Protein AF-A0A166IGZ7-F1 (afdb_monomer_lite)

Secondary structure (DSSP, 8-state):
--GGGTS---SEE--TT--S-EE---SSPPEEEEE-------TTT--PPPPPPEEEE----EE--GGG--HHHHHHHHHHHHHHHHTTEE-S---GGGEEEEES-TTS-GGGTTGGG-EEEEE--GGG-EE--STHHHHHHHHHHTT-

Structure (mmCIF, N/CA/C/O backbone):
data_AF-A0A166IGZ7-F1
#
_entry.id   AF-A0A166IGZ7-F1
#
loop_
_atom_site.group_PDB
_atom_site.id
_atom_site.type_symbol
_atom_site.label_atom_id
_atom_site.label_alt_id
_atom_site.label_comp_id
_atom_site.label_asym_id
_atom_site.label_entity_id
_atom_site.label_seq_id
_atom_site.pdbx_PDB_ins_code
_atom_site.Cartn_x
_atom_site.Cartn_y
_atom_site.Cartn_z
_atom_site.occupancy
_atom_site.B_iso_or_equiv
_atom_site.auth_seq_id
_atom_site.auth_comp_id
_atom_site.auth_asym_id
_atom_site.auth_atom_id
_atom_site.pdbx_PDB_model_num
ATOM 1 N N . PHE A 1 1 ? 0.455 -11.106 -6.948 1.00 89.31 1 PHE A N 1
ATOM 2 C CA . PHE A 1 1 ? -0.581 -11.165 -5.900 1.00 89.31 1 PHE A CA 1
ATOM 3 C C . PHE A 1 1 ? -1.850 -11.801 -6.454 1.00 89.31 1 PHE A C 1
ATOM 5 O O . PHE A 1 1 ? -2.013 -11.771 -7.673 1.00 89.31 1 PHE A O 1
ATOM 12 N N . PRO A 1 2 ? -2.718 -12.396 -5.616 1.00 92.94 2 PRO A N 1
ATOM 13 C CA . PRO A 1 2 ? -4.078 -12.759 -6.004 1.00 92.94 2 PRO A CA 1
ATOM 14 C C . PRO A 1 2 ? -4.820 -11.560 -6.601 1.00 92.94 2 PRO A C 1
ATOM 16 O O . PRO A 1 2 ? -4.677 -10.444 -6.107 1.00 92.94 2 PRO A O 1
ATOM 19 N N . GLN A 1 3 ? -5.615 -11.797 -7.645 1.00 91.44 3 GLN A N 1
ATOM 20 C CA . GLN A 1 3 ? -6.276 -10.732 -8.409 1.00 91.44 3 GLN A CA 1
ATOM 21 C C . GLN A 1 3 ? -7.178 -9.842 -7.537 1.00 91.44 3 GLN A C 1
ATOM 23 O O . GLN A 1 3 ? -7.175 -8.623 -7.693 1.00 91.44 3 GLN A O 1
ATOM 28 N N . HIS A 1 4 ? -7.858 -10.435 -6.551 1.00 92.06 4 HIS A N 1
ATOM 29 C CA . HIS A 1 4 ? -8.772 -9.717 -5.660 1.00 92.06 4 HIS A CA 1
ATOM 30 C C . HIS A 1 4 ? -8.096 -8.614 -4.832 1.00 92.06 4 HIS A C 1
ATOM 32 O O . HIS A 1 4 ? -8.779 -7.692 -4.396 1.00 92.06 4 HIS A O 1
ATOM 38 N N . LEU A 1 5 ? -6.771 -8.669 -4.625 1.00 95.00 5 LEU A N 1
ATOM 39 C CA . LEU A 1 5 ? -6.046 -7.617 -3.908 1.00 95.00 5 LEU A CA 1
ATOM 40 C C . LEU A 1 5 ? -5.919 -6.325 -4.725 1.00 95.00 5 LEU A C 1
ATOM 42 O O . LEU A 1 5 ? -5.702 -5.274 -4.133 1.00 95.00 5 LEU A O 1
ATOM 46 N N . SER A 1 6 ? -6.044 -6.382 -6.052 1.00 94.75 6 SER A N 1
ATOM 47 C CA . SER A 1 6 ? -5.989 -5.210 -6.945 1.00 94.75 6 SER A CA 1
ATOM 48 C C . SER A 1 6 ? -7.359 -4.778 -7.481 1.00 94.7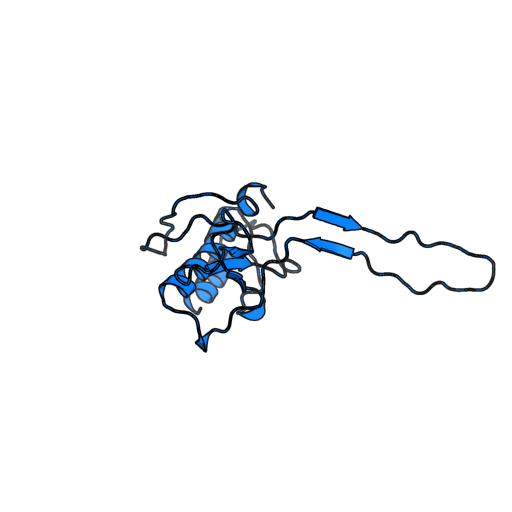5 6 SER A C 1
ATOM 50 O O . SER A 1 6 ? -7.463 -3.789 -8.203 1.00 94.75 6 SER A O 1
ATOM 52 N N . GLU A 1 7 ? -8.418 -5.518 -7.155 1.00 90.75 7 GLU A N 1
ATOM 53 C CA . GLU A 1 7 ? -9.777 -5.237 -7.619 1.00 90.75 7 GLU A CA 1
ATOM 54 C C . GLU A 1 7 ? -10.497 -4.226 -6.719 1.00 90.75 7 GLU A C 1
ATOM 56 O O . GLU A 1 7 ? -10.325 -4.202 -5.499 1.00 90.75 7 GLU A O 1
ATOM 61 N N . HIS A 1 8 ? -11.330 -3.383 -7.331 1.00 84.44 8 HIS A N 1
ATOM 62 C CA . HIS A 1 8 ? -12.183 -2.448 -6.606 1.00 84.44 8 HIS A CA 1
ATOM 63 C C . HIS A 1 8 ? -13.495 -3.134 -6.248 1.00 84.44 8 HIS A C 1
ATOM 65 O O . HIS A 1 8 ? -14.303 -3.442 -7.124 1.00 84.44 8 HIS A O 1
ATOM 71 N N . TRP A 1 9 ? -13.717 -3.325 -4.958 1.00 84.00 9 TRP A N 1
ATOM 72 C CA . TRP A 1 9 ? -14.961 -3.859 -4.435 1.00 84.00 9 TRP A CA 1
ATOM 73 C C . TRP A 1 9 ? -15.725 -2.760 -3.698 1.00 84.00 9 TRP A C 1
ATOM 75 O O . TRP A 1 9 ? -15.153 -1.787 -3.208 1.00 84.00 9 TRP A O 1
ATOM 85 N N . SER A 1 10 ? -17.041 -2.918 -3.629 1.00 82.94 10 SER A N 1
ATOM 86 C CA . SER A 1 10 ? -17.920 -2.080 -2.816 1.00 82.94 10 SER A CA 1
ATOM 87 C C . SER A 1 10 ? -18.313 -2.824 -1.545 1.00 82.94 10 SER A C 1
ATOM 89 O O . SER A 1 10 ? -18.612 -4.016 -1.606 1.00 82.94 10 SER A O 1
ATOM 91 N N . GLY A 1 11 ? -18.392 -2.117 -0.421 1.00 89.06 11 GLY A N 1
ATOM 92 C CA . GLY A 1 11 ? -18.784 -2.683 0.869 1.00 89.06 11 GLY A CA 1
ATOM 93 C C . GLY A 1 11 ? -17.727 -2.435 1.937 1.00 89.06 11 GLY A C 1
ATOM 94 O O . GLY A 1 11 ? -16.861 -1.575 1.776 1.00 89.06 11 GLY A O 1
ATOM 95 N N . TYR A 1 12 ? -17.807 -3.197 3.022 1.00 91.81 12 TYR A N 1
ATOM 96 C CA . TYR A 1 12 ? -16.894 -3.109 4.156 1.00 91.81 12 TYR A CA 1
ATOM 97 C C . TYR A 1 12 ? -16.463 -4.504 4.613 1.00 91.81 12 TYR A C 1
ATOM 99 O O . TYR A 1 12 ? -17.155 -5.489 4.349 1.00 91.81 12 TYR A O 1
ATOM 107 N N . ASN A 1 13 ? -15.341 -4.576 5.324 1.00 90.56 13 ASN A N 1
ATOM 108 C CA . ASN A 1 13 ? -14.917 -5.762 6.060 1.00 90.56 13 ASN A CA 1
ATOM 109 C C . ASN A 1 13 ? -14.867 -5.462 7.547 1.00 90.56 13 ASN A C 1
ATOM 111 O O . ASN A 1 13 ? -14.583 -4.339 7.947 1.00 90.56 13 ASN A O 1
ATOM 115 N N . ILE A 1 14 ? -15.067 -6.504 8.344 1.00 91.25 14 ILE A N 1
ATOM 116 C CA . ILE A 1 14 ? -14.734 -6.521 9.764 1.00 91.25 14 ILE A CA 1
ATOM 117 C C . ILE A 1 14 ? -13.670 -7.601 9.900 1.00 91.25 14 ILE A C 1
ATOM 119 O O . ILE A 1 14 ? -13.945 -8.771 9.626 1.00 91.25 14 ILE A O 1
ATOM 123 N N . LEU A 1 15 ? -12.447 -7.199 10.226 1.00 87.00 15 LEU A N 1
ATOM 124 C CA . LEU A 1 15 ? -11.289 -8.079 10.204 1.00 87.00 15 LEU A CA 1
ATOM 125 C C . LEU A 1 15 ? -10.542 -7.980 11.538 1.00 87.00 15 LEU A C 1
ATOM 127 O O . LEU A 1 15 ? -10.011 -6.915 11.832 1.00 87.00 15 LEU A O 1
ATOM 131 N N . PRO A 1 16 ? -10.464 -9.062 12.333 1.00 84.62 16 PRO A N 1
ATOM 132 C CA . PRO A 1 16 ? -9.681 -9.061 13.563 1.00 84.62 16 PRO A CA 1
ATOM 133 C C . PRO A 1 16 ? -8.204 -8.721 13.288 1.00 84.62 16 PRO A C 1
ATOM 135 O O . PRO A 1 16 ? -7.670 -9.187 12.284 1.00 84.62 16 PRO A O 1
ATOM 138 N N . PRO A 1 17 ? -7.528 -7.953 14.160 1.00 86.25 17 PRO A N 1
ATOM 139 C CA . PRO A 1 17 ? -7.999 -7.437 15.448 1.00 86.25 17 PRO A CA 1
ATOM 140 C C . PRO A 1 17 ? -8.852 -6.156 15.356 1.00 86.25 17 PRO A C 1
ATOM 142 O O . PRO A 1 17 ? -9.371 -5.712 16.381 1.00 86.25 17 PRO A O 1
ATOM 145 N N . LEU A 1 18 ? -9.030 -5.578 14.163 1.00 87.69 18 LEU A N 1
ATOM 146 C CA . LEU A 1 18 ? -9.879 -4.403 13.956 1.00 87.69 18 LEU A CA 1
ATOM 147 C C . LEU A 1 18 ? -11.354 -4.763 14.205 1.00 87.69 18 LEU A C 1
ATOM 149 O O . LEU A 1 18 ? -11.873 -5.768 13.714 1.00 87.69 18 LEU A O 1
ATOM 153 N N . GLN A 1 19 ? -12.037 -3.941 14.999 1.00 88.81 19 GLN A N 1
ATOM 154 C CA . GLN A 1 19 ? -13.439 -4.175 15.378 1.00 88.81 19 GLN A CA 1
ATOM 155 C C . GLN A 1 19 ? -14.413 -3.356 14.531 1.00 88.81 19 GLN A C 1
ATOM 157 O O . GLN A 1 19 ? -15.562 -3.760 14.343 1.00 88.81 19 GLN A O 1
ATOM 162 N N . ASN A 1 20 ? -13.950 -2.222 14.013 1.00 91.88 20 ASN A N 1
ATOM 163 C CA . ASN A 1 20 ? -14.749 -1.312 13.214 1.00 91.88 20 ASN A CA 1
ATOM 164 C C . ASN A 1 20 ? -14.777 -1.745 11.737 1.00 91.88 20 ASN A C 1
ATOM 166 O O . ASN A 1 20 ? -13.813 -2.331 11.232 1.00 91.88 20 ASN A O 1
ATOM 170 N N . PRO A 1 21 ? -15.891 -1.493 11.028 1.00 93.69 21 PRO A N 1
ATOM 171 C CA . PRO A 1 21 ? -15.999 -1.799 9.612 1.00 93.69 21 PRO A CA 1
ATOM 172 C C . PRO A 1 21 ? -15.139 -0.844 8.775 1.00 93.69 21 PRO A C 1
ATOM 174 O O . PRO A 1 21 ? -15.344 0.364 8.800 1.00 93.69 21 PRO A O 1
ATOM 177 N N . VAL A 1 22 ? -14.245 -1.400 7.959 1.00 92.75 22 VAL A N 1
ATOM 178 C CA . VAL A 1 22 ? -13.370 -0.644 7.044 1.00 92.75 22 VAL A CA 1
ATOM 179 C C . VAL A 1 22 ? -13.761 -0.887 5.584 1.00 92.75 22 VAL A C 1
ATOM 181 O O . VAL A 1 22 ? -14.173 -2.006 5.252 1.00 92.75 22 VAL A O 1
ATOM 184 N N . PRO A 1 23 ? -13.635 0.100 4.677 1.00 91.06 23 PRO A N 1
ATOM 185 C CA . PRO A 1 23 ? -13.966 -0.086 3.267 1.00 91.06 23 PRO A CA 1
ATOM 186 C C . PRO A 1 23 ? -13.234 -1.276 2.625 1.00 91.06 23 PRO A C 1
ATOM 188 O O . PRO A 1 23 ? -12.028 -1.467 2.788 1.00 91.06 23 PRO A O 1
ATOM 191 N N . LEU A 1 24 ? -13.947 -2.074 1.823 1.00 89.19 24 LEU A N 1
ATOM 192 C CA . LEU A 1 24 ? -13.374 -3.182 1.040 1.00 89.19 24 LEU A CA 1
ATOM 193 C C . LEU A 1 24 ? -12.680 -2.642 -0.236 1.00 89.19 24 LEU A C 1
ATOM 195 O O . LEU A 1 24 ? -12.923 -3.092 -1.347 1.00 89.19 24 LEU A O 1
ATOM 199 N N . GLY A 1 25 ? -11.810 -1.640 -0.097 1.00 89.69 25 GLY A N 1
ATOM 200 C CA . GLY A 1 25 ? -11.018 -1.098 -1.208 1.00 89.69 25 GLY A CA 1
ATOM 201 C C . GLY A 1 25 ? -9.886 -2.040 -1.631 1.00 89.69 25 GLY A C 1
ATOM 202 O O . GLY A 1 25 ? -9.485 -2.906 -0.855 1.00 89.69 25 GLY A O 1
ATOM 203 N N . ALA A 1 26 ? -9.327 -1.881 -2.834 1.00 94.44 26 ALA A N 1
ATOM 204 C CA . ALA A 1 26 ? -8.159 -2.675 -3.232 1.00 94.44 26 ALA A CA 1
ATOM 205 C C . ALA A 1 26 ? -6.960 -2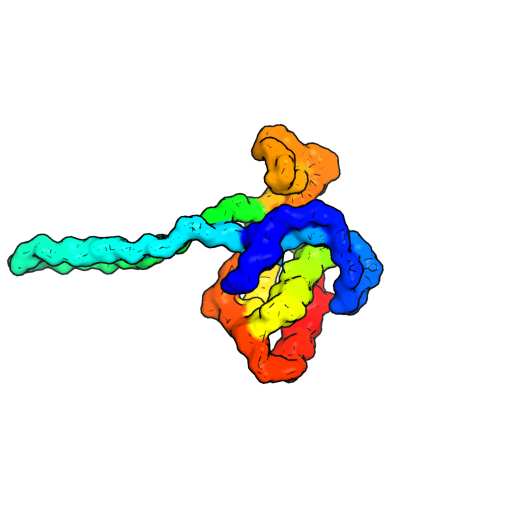.443 -2.288 1.00 94.44 26 ALA A C 1
ATOM 207 O O . ALA A 1 26 ? -6.785 -1.364 -1.727 1.00 94.44 26 ALA A O 1
ATOM 208 N N . VAL A 1 27 ? -6.137 -3.469 -2.103 1.00 95.88 27 VAL A N 1
ATOM 209 C CA . VAL A 1 27 ? -4.966 -3.451 -1.216 1.00 95.88 27 VAL A CA 1
ATOM 210 C C . VAL A 1 27 ? -3.720 -2.993 -1.967 1.00 95.88 27 VAL A C 1
ATOM 212 O O . VAL A 1 27 ? -2.967 -2.154 -1.475 1.00 95.88 27 VAL A O 1
ATOM 215 N N . VAL A 1 28 ? -3.518 -3.523 -3.174 1.00 96.62 28 VAL A N 1
ATOM 216 C CA . VAL A 1 28 ? -2.340 -3.263 -4.010 1.00 96.62 28 VAL A CA 1
ATOM 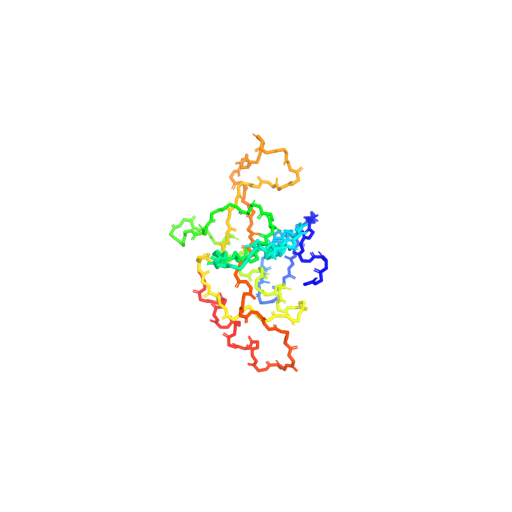217 C C . VAL A 1 28 ? -2.741 -2.526 -5.298 1.00 96.62 28 VAL A C 1
ATOM 219 O O . VAL A 1 28 ? -3.902 -2.612 -5.706 1.00 96.62 28 VAL A O 1
ATOM 222 N N . PRO A 1 29 ? -1.818 -1.806 -5.960 1.00 96.75 29 PRO A N 1
ATOM 223 C CA . PRO A 1 29 ? -2.084 -1.134 -7.225 1.00 96.75 29 PRO A CA 1
ATOM 224 C C . PRO A 1 29 ? -2.428 -2.141 -8.320 1.00 96.75 29 PRO A C 1
ATOM 226 O O . PRO A 1 29 ? -1.921 -3.269 -8.328 1.00 96.75 29 PRO A O 1
ATOM 229 N N . GLN A 1 30 ? -3.212 -1.715 -9.308 1.00 95.12 30 GLN A N 1
ATOM 230 C CA . GLN A 1 30 ? -3.320 -2.487 -10.545 1.00 95.12 30 GLN A CA 1
ATOM 231 C C . GLN A 1 30 ? -1.974 -2.536 -11.281 1.00 95.12 30 GLN A C 1
ATOM 233 O O . GLN A 1 30 ? -1.250 -1.541 -11.356 1.00 95.12 30 GLN A O 1
ATOM 238 N N . PHE A 1 31 ? -1.653 -3.699 -11.849 1.00 94.81 31 PHE A N 1
ATOM 239 C CA . PHE A 1 31 ? -0.464 -3.915 -12.670 1.00 94.81 31 PHE A CA 1
ATOM 240 C C . PHE A 1 31 ? -0.841 -3.924 -14.151 1.00 94.81 31 PHE A C 1
ATOM 242 O O . PHE A 1 31 ? -1.654 -4.742 -14.579 1.00 94.81 31 PHE A O 1
ATOM 249 N N . TYR A 1 32 ? -0.228 -3.036 -14.933 1.00 95.06 32 TYR A N 1
ATOM 250 C CA . TYR A 1 32 ? -0.522 -2.883 -16.360 1.00 95.06 32 TYR A CA 1
ATOM 251 C C . TYR A 1 32 ? 0.533 -3.516 -17.267 1.00 95.06 32 TYR A C 1
ATOM 253 O O . TYR A 1 32 ? 0.234 -3.855 -18.410 1.00 95.06 32 TYR A O 1
ATOM 261 N N . GLY A 1 33 ? 1.761 -3.703 -16.781 1.00 95.31 33 GLY A N 1
ATOM 262 C CA . GLY A 1 33 ? 2.799 -4.363 -17.563 1.00 95.31 33 GLY A CA 1
ATOM 263 C C . GLY A 1 33 ? 4.207 -4.172 -17.020 1.00 95.31 33 GLY A C 1
ATOM 264 O O . GLY A 1 33 ? 4.476 -3.311 -16.181 1.00 95.31 33 GLY A O 1
ATOM 265 N N . TYR A 1 34 ? 5.116 -4.991 -17.542 1.00 95.12 34 TYR A N 1
ATOM 266 C CA . TYR A 1 34 ? 6.546 -4.924 -17.275 1.00 95.12 34 TYR A CA 1
ATOM 267 C C . TYR A 1 34 ? 7.291 -4.919 -18.607 1.00 95.12 34 TYR A C 1
ATOM 269 O O . TYR A 1 34 ? 7.167 -5.851 -19.402 1.00 95.12 34 TYR A O 1
ATOM 277 N N . TYR A 1 35 ? 8.039 -3.851 -18.852 1.00 93.12 35 TYR A N 1
ATOM 278 C CA . TYR A 1 35 ? 8.710 -3.580 -20.113 1.00 93.12 35 TYR A CA 1
ATOM 279 C C . TYR A 1 35 ? 10.214 -3.694 -19.912 1.00 93.12 35 TYR A C 1
ATOM 281 O O . TYR A 1 35 ? 10.797 -2.979 -19.098 1.00 93.12 35 TYR A O 1
ATOM 289 N N . VAL A 1 36 ?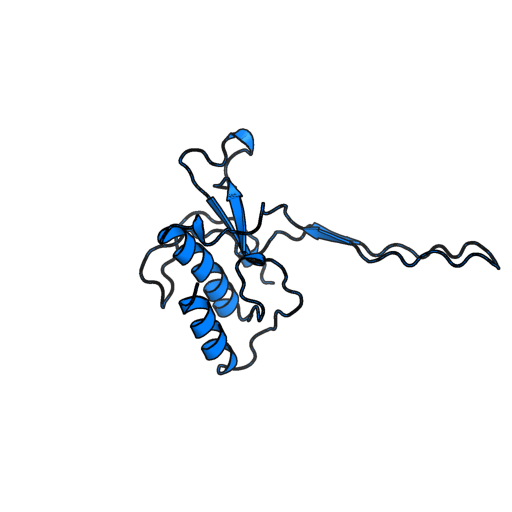 10.846 -4.582 -20.673 1.00 90.50 36 VAL A N 1
ATOM 290 C CA . VAL A 1 36 ? 12.302 -4.718 -20.712 1.00 90.50 36 VAL A CA 1
ATOM 291 C C . VAL A 1 36 ? 12.785 -4.089 -22.015 1.00 90.50 36 VAL A C 1
ATOM 293 O O . VAL A 1 36 ? 12.386 -4.561 -23.079 1.00 90.50 36 VAL A O 1
ATOM 296 N N . PRO A 1 37 ? 13.601 -3.024 -21.964 1.00 86.44 37 PRO A N 1
ATOM 297 C CA . PRO A 1 37 ? 14.163 -2.422 -23.164 1.00 86.44 37 PRO A CA 1
ATOM 298 C C . PRO A 1 37 ? 15.007 -3.435 -23.942 1.00 86.44 37 PRO A C 1
ATOM 300 O O . PRO A 1 37 ? 15.855 -4.117 -23.364 1.00 86.44 37 PRO A O 1
ATOM 303 N N . GLU A 1 38 ? 14.810 -3.513 -25.256 1.00 79.69 38 GLU A N 1
ATOM 304 C CA . GLU A 1 38 ? 15.702 -4.287 -26.114 1.00 79.69 38 GLU A CA 1
ATOM 305 C C . GLU A 1 38 ? 17.068 -3.596 -26.182 1.00 79.69 38 GLU A C 1
ATOM 307 O O . GLU A 1 38 ? 17.186 -2.436 -26.586 1.00 79.69 38 GLU A O 1
ATOM 312 N N . THR A 1 39 ? 18.129 -4.302 -25.793 1.00 70.00 39 THR A N 1
ATOM 313 C CA . THR A 1 39 ? 19.498 -3.828 -26.006 1.00 70.00 39 THR A CA 1
ATOM 314 C C . THR A 1 39 ? 19.820 -3.895 -27.497 1.00 70.00 39 THR A C 1
ATOM 316 O O . THR A 1 39 ? 20.187 -4.957 -28.003 1.00 70.00 39 THR A O 1
ATOM 319 N N . GLN A 1 40 ? 19.692 -2.780 -28.215 1.00 57.31 40 GLN A N 1
ATOM 320 C CA . GLN A 1 40 ? 20.170 -2.697 -29.595 1.00 57.31 40 GLN A CA 1
ATOM 321 C C . GLN A 1 40 ? 21.704 -2.731 -29.589 1.00 57.31 40 GLN A C 1
ATOM 323 O O . GLN A 1 40 ? 22.362 -1.877 -28.997 1.00 57.31 40 GLN A O 1
ATOM 328 N N . THR A 1 41 ? 22.286 -3.755 -30.210 1.00 54.66 41 THR A N 1
ATOM 329 C CA . THR A 1 41 ? 23.725 -3.810 -30.486 1.00 54.66 41 THR A CA 1
ATOM 330 C C . THR A 1 41 ? 23.980 -3.083 -31.800 1.00 54.66 41 THR A C 1
ATOM 332 O O . THR A 1 41 ? 23.971 -3.691 -32.864 1.00 54.66 41 THR A O 1
ATOM 335 N N . GLU A 1 42 ? 24.201 -1.770 -31.757 1.00 52.47 42 GLU A N 1
ATOM 336 C CA . GLU A 1 42 ? 24.703 -1.069 -32.940 1.00 52.47 42 GLU A CA 1
ATOM 337 C C . GLU A 1 42 ? 26.232 -1.093 -32.971 1.00 52.47 42 GLU A C 1
ATOM 339 O O . GLU A 1 42 ? 26.906 -0.324 -32.289 1.00 52.47 42 GLU A O 1
ATOM 344 N N . GLY A 1 43 ? 26.763 -1.982 -33.814 1.00 59.75 43 GLY A N 1
ATOM 345 C CA . GLY A 1 43 ? 28.112 -1.897 -34.370 1.00 59.75 43 GLY A CA 1
ATOM 346 C C . GLY A 1 43 ? 29.292 -2.088 -33.399 1.00 59.75 43 GLY A C 1
ATOM 347 O O . GLY A 1 43 ? 29.168 -2.040 -32.174 1.00 59.75 43 GLY A O 1
ATOM 348 N N . PRO A 1 44 ? 30.497 -2.328 -33.944 1.00 53.25 44 PRO A N 1
ATOM 349 C CA . PRO A 1 44 ? 31.703 -2.486 -33.146 1.00 53.25 44 PRO A CA 1
ATOM 350 C C . PRO A 1 44 ? 32.180 -1.112 -32.645 1.00 53.25 44 PRO A C 1
ATOM 352 O O . PRO A 1 44 ? 32.950 -0.440 -33.321 1.00 53.25 44 PRO A O 1
ATOM 355 N N . GLY A 1 45 ? 31.734 -0.679 -31.460 1.00 62.94 45 GLY A N 1
ATOM 356 C CA . GLY A 1 45 ? 32.372 0.454 -30.771 1.00 62.94 45 GLY A CA 1
ATOM 357 C C . GLY A 1 45 ? 31.531 1.238 -29.767 1.00 62.94 45 GLY A C 1
ATOM 358 O O . GLY A 1 45 ? 32.112 1.866 -28.883 1.00 62.94 45 GLY A O 1
ATOM 359 N N . THR A 1 46 ? 30.200 1.184 -29.831 1.00 61.84 46 THR A N 1
ATOM 360 C CA . THR A 1 46 ? 29.351 2.032 -28.978 1.00 61.84 46 THR A CA 1
ATOM 361 C C . THR A 1 46 ? 28.637 1.187 -27.928 1.00 61.84 46 THR A C 1
ATOM 363 O O . THR A 1 46 ? 27.684 0.472 -28.222 1.00 61.84 46 THR A O 1
ATOM 366 N N . LYS A 1 47 ? 29.098 1.237 -26.671 1.00 65.81 47 LYS A N 1
ATOM 367 C CA . LYS A 1 47 ? 28.351 0.644 -25.552 1.00 65.81 47 LYS A CA 1
ATOM 368 C C . LYS A 1 47 ? 27.087 1.473 -25.330 1.00 65.81 47 LYS A C 1
ATOM 370 O O . LYS A 1 47 ? 27.182 2.606 -24.863 1.00 65.81 47 LYS A O 1
ATOM 375 N N . MET A 1 48 ? 25.924 0.918 -25.662 1.00 67.31 48 MET A N 1
ATOM 376 C CA . MET A 1 48 ? 24.646 1.534 -25.307 1.00 67.31 48 MET A CA 1
ATOM 377 C C . MET A 1 48 ? 24.534 1.667 -23.779 1.00 67.31 48 MET A C 1
ATOM 379 O O . MET A 1 48 ? 24.981 0.768 -23.056 1.00 67.31 48 MET A O 1
ATOM 383 N N . PRO A 1 49 ? 23.963 2.773 -23.271 1.00 74.31 49 PRO A N 1
ATOM 384 C CA . PRO A 1 49 ? 23.707 2.915 -21.847 1.00 74.31 49 PRO A CA 1
ATOM 385 C C . PRO A 1 49 ? 22.717 1.838 -21.391 1.00 74.31 49 PRO A C 1
ATOM 387 O O . PRO A 1 49 ? 21.768 1.507 -22.100 1.00 74.31 49 PRO A O 1
ATOM 390 N N . TYR A 1 50 ? 22.948 1.286 -20.200 1.00 79.81 50 TYR A N 1
ATOM 391 C CA . TYR A 1 50 ? 22.009 0.360 -19.573 1.00 79.81 50 TYR A CA 1
ATOM 392 C C . TYR A 1 50 ? 20.658 1.056 -19.381 1.00 79.81 50 TYR A C 1
ATOM 394 O O . TYR A 1 50 ? 20.589 2.112 -18.749 1.00 79.81 50 TYR A O 1
ATOM 402 N N . LEU A 1 51 ? 19.594 0.454 -19.910 1.00 85.25 51 LEU A N 1
ATOM 403 C CA . LEU A 1 51 ? 18.225 0.897 -19.685 1.00 85.25 51 LEU A CA 1
ATOM 404 C C . LEU A 1 51 ? 17.576 -0.041 -18.668 1.00 85.25 51 LEU A C 1
ATOM 406 O O . LEU A 1 51 ? 17.536 -1.255 -18.867 1.00 85.25 51 LEU A O 1
ATOM 410 N N . SER A 1 52 ?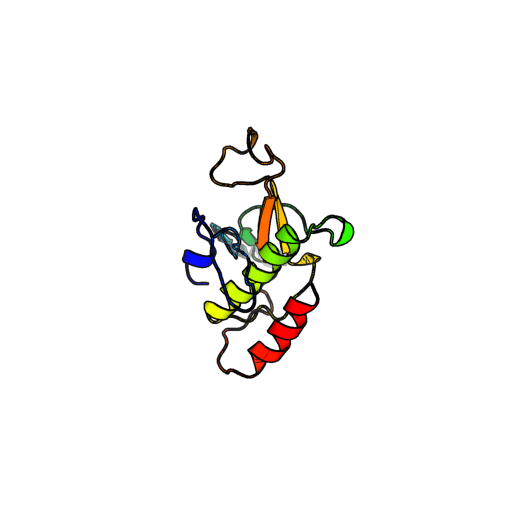 17.080 0.519 -17.566 1.00 88.88 52 SER A N 1
ATOM 411 C CA . SER A 1 52 ? 16.372 -0.260 -16.556 1.00 88.88 52 SER A CA 1
ATOM 412 C C . SER A 1 52 ? 15.000 -0.700 -17.073 1.00 88.88 52 SER A C 1
ATOM 414 O O . SER A 1 52 ? 14.328 0.085 -17.749 1.00 88.88 52 SER A O 1
ATOM 416 N N . PRO A 1 53 ? 14.539 -1.905 -16.710 1.00 92.44 53 PRO A N 1
ATOM 417 C CA . PRO A 1 53 ? 13.153 -2.294 -16.917 1.00 92.44 53 PRO A CA 1
ATOM 418 C C . PRO A 1 53 ? 12.172 -1.306 -16.279 1.00 92.44 53 PRO A C 1
ATOM 420 O O . PRO A 1 53 ? 12.457 -0.717 -15.234 1.00 92.44 53 PRO A O 1
ATOM 423 N N . ILE A 1 54 ? 11.010 -1.147 -16.905 1.00 94.12 54 ILE A N 1
ATOM 424 C CA . ILE A 1 54 ? 9.945 -0.249 -16.459 1.00 94.12 54 ILE A CA 1
ATOM 425 C C . ILE A 1 54 ? 8.748 -1.093 -16.034 1.00 94.12 54 ILE A C 1
ATOM 427 O O . ILE A 1 54 ? 8.302 -1.972 -16.770 1.00 94.12 54 ILE A O 1
ATOM 431 N N . MET A 1 55 ? 8.203 -0.798 -14.859 1.00 94.62 55 MET A N 1
ATOM 432 C CA . MET A 1 55 ? 6.957 -1.377 -14.371 1.00 94.62 55 MET A CA 1
ATOM 433 C C . MET A 1 55 ? 5.856 -0.322 -14.434 1.00 94.62 55 MET A C 1
ATOM 435 O O . MET A 1 55 ? 6.031 0.776 -13.910 1.00 94.62 55 MET A O 1
ATOM 439 N N . LEU A 1 56 ? 4.736 -0.654 -15.074 1.00 96.06 56 LEU A N 1
ATOM 440 C CA . LEU A 1 56 ? 3.587 0.236 -15.186 1.00 96.06 56 LEU A CA 1
ATOM 441 C C . LEU A 1 56 ? 2.506 -0.189 -14.187 1.00 96.06 56 LEU A C 1
ATOM 443 O O . LEU A 1 56 ? 2.001 -1.312 -14.250 1.00 96.06 56 LEU A O 1
ATOM 447 N N . LEU A 1 57 ? 2.170 0.718 -13.270 1.00 95.25 57 LEU A N 1
ATOM 448 C CA . LEU A 1 57 ? 1.217 0.514 -12.177 1.00 95.25 57 LEU A CA 1
ATOM 449 C C . LEU A 1 57 ? 0.157 1.625 -12.163 1.00 95.25 57 LEU A C 1
ATOM 451 O O . LEU A 1 57 ? 0.363 2.697 -12.736 1.00 95.25 57 LEU A O 1
ATOM 455 N N . GLU A 1 58 ? -0.960 1.374 -11.483 1.00 94.56 58 GLU A N 1
ATOM 456 C CA . GLU A 1 58 ? -1.967 2.385 -11.137 1.00 94.56 58 GLU A CA 1
ATOM 457 C C . GLU A 1 58 ? -1.329 3.599 -10.444 1.00 94.56 58 GLU A C 1
ATOM 459 O O . GLU A 1 58 ? -0.536 3.458 -9.509 1.00 94.56 58 GLU A O 1
ATOM 464 N N . ASN A 1 59 ? -1.719 4.808 -10.861 1.00 93.88 59 ASN A N 1
ATOM 465 C CA . ASN A 1 59 ? -1.405 6.014 -10.104 1.00 93.88 59 ASN A CA 1
ATOM 466 C C . ASN A 1 59 ? -2.307 6.075 -8.866 1.00 93.88 59 ASN A C 1
ATOM 468 O O . ASN A 1 59 ? -3.479 6.428 -8.964 1.00 93.88 59 ASN A O 1
ATOM 472 N N . CYS A 1 60 ? -1.739 5.726 -7.716 1.00 94.62 60 CYS A N 1
ATOM 473 C CA . CYS A 1 60 ? -2.463 5.602 -6.456 1.00 94.62 60 CYS A CA 1
ATOM 474 C C . CYS A 1 60 ? -2.401 6.868 -5.581 1.00 94.62 60 CYS A C 1
ATOM 476 O O . CYS A 1 60 ? -2.815 6.827 -4.425 1.00 94.62 60 CYS A O 1
ATOM 478 N N . GLY A 1 61 ? -1.892 7.981 -6.121 1.00 94.88 61 GLY A N 1
ATOM 479 C CA . GLY A 1 61 ? -1.779 9.257 -5.421 1.00 94.88 61 GLY A CA 1
ATOM 480 C C . GLY A 1 61 ? -0.426 9.465 -4.746 1.00 94.88 61 GLY A C 1
ATOM 481 O O . GLY A 1 61 ? 0.619 9.170 -5.326 1.00 94.88 61 GLY A O 1
ATOM 482 N N . VAL A 1 62 ? -0.445 10.041 -3.546 1.00 96.62 62 VAL A N 1
ATOM 483 C CA . VAL A 1 62 ? 0.757 10.464 -2.810 1.00 96.62 62 VAL A CA 1
ATOM 484 C C . VAL A 1 62 ? 0.896 9.688 -1.507 1.00 96.62 62 VAL A C 1
ATOM 486 O O . VAL A 1 62 ? -0.112 9.210 -0.991 1.00 96.62 62 VAL A O 1
ATOM 489 N N . PRO A 1 63 ? 2.108 9.551 -0.948 1.00 97.44 63 PRO A N 1
ATOM 490 C CA . PRO A 1 63 ? 2.274 8.969 0.375 1.00 97.44 63 PRO A CA 1
ATOM 491 C C . PRO A 1 63 ? 1.414 9.649 1.440 1.00 97.44 63 PRO A C 1
ATOM 493 O O . PRO A 1 63 ? 1.228 10.866 1.392 1.00 97.44 63 PRO A O 1
ATOM 496 N N . VAL A 1 64 ? 0.910 8.869 2.396 1.00 96.25 64 VAL A N 1
ATOM 497 C CA . VAL A 1 64 ? 0.158 9.423 3.524 1.00 96.25 64 VAL A CA 1
ATOM 498 C C . VAL A 1 64 ? 1.065 10.262 4.416 1.00 96.25 64 VAL A C 1
ATOM 500 O O . VAL A 1 64 ? 2.234 9.935 4.633 1.00 96.25 64 VAL A O 1
ATOM 503 N N . ASP A 1 65 ? 0.492 11.329 4.958 1.00 94.50 65 ASP A N 1
ATOM 504 C CA . ASP A 1 65 ? 1.104 12.133 6.004 1.00 94.50 65 ASP A CA 1
ATOM 505 C C . ASP A 1 65 ? 0.461 11.761 7.350 1.00 94.50 65 ASP A C 1
ATOM 507 O O . ASP A 1 65 ? -0.728 12.055 7.530 1.00 94.50 65 ASP A O 1
ATOM 511 N N . PRO A 1 66 ? 1.204 11.123 8.279 1.00 91.19 66 PRO A N 1
ATOM 512 C CA . PRO A 1 66 ? 0.684 10.698 9.578 1.00 91.19 66 PRO A CA 1
ATOM 513 C C . PRO A 1 66 ? 0.016 11.816 10.383 1.00 91.19 66 PRO A C 1
ATOM 515 O O . PRO A 1 66 ? -0.906 11.542 11.140 1.00 91.19 66 PRO A O 1
ATOM 518 N N . GLU A 1 67 ? 0.431 13.075 10.204 1.00 92.12 67 GLU A N 1
ATOM 519 C CA . GLU A 1 67 ? -0.147 14.212 10.936 1.00 92.12 67 GLU A CA 1
ATOM 520 C C . GLU A 1 67 ? -1.563 14.580 10.452 1.00 92.12 67 GLU A C 1
ATOM 522 O O . GLU A 1 67 ? -2.282 15.322 11.121 1.00 92.12 67 GLU A O 1
ATOM 527 N N . THR A 1 68 ? -1.978 14.063 9.291 1.00 90.44 68 THR A N 1
ATOM 528 C CA . THR A 1 68 ? -3.255 14.397 8.634 1.00 90.44 68 THR A CA 1
ATOM 529 C C . THR A 1 68 ? -4.283 13.264 8.649 1.00 90.44 68 THR A C 1
ATOM 531 O O . THR A 1 68 ? -5.410 13.455 8.175 1.00 90.44 68 THR A O 1
ATOM 534 N N . LEU A 1 69 ? -3.903 12.085 9.150 1.00 90.94 69 LEU A N 1
ATOM 535 C CA . LEU A 1 69 ? -4.777 10.916 9.226 1.00 90.94 69 LEU A CA 1
ATOM 536 C C . LEU A 1 69 ? -5.687 11.010 10.452 1.00 90.94 69 LEU A C 1
ATOM 538 O O . LEU A 1 69 ? -5.245 11.352 11.547 1.00 90.94 69 LEU A O 1
ATOM 542 N N . ASN A 1 70 ? -6.971 10.713 10.256 1.00 92.75 70 ASN A N 1
ATOM 543 C CA . ASN A 1 70 ? -7.903 10.491 11.361 1.00 92.75 70 ASN A CA 1
ATOM 544 C C . ASN A 1 70 ? -7.906 9.005 11.778 1.00 92.75 70 ASN A C 1
ATOM 546 O O . ASN A 1 70 ? -7.250 8.177 11.148 1.00 92.75 70 ASN A O 1
ATOM 550 N N . GLU A 1 71 ? -8.648 8.671 12.834 1.00 92.19 71 GLU A N 1
ATOM 551 C CA . GLU A 1 71 ? -8.731 7.299 13.358 1.00 92.19 71 GLU A CA 1
ATOM 552 C C . GLU A 1 71 ? -9.243 6.298 12.300 1.00 92.19 71 GLU A C 1
ATOM 554 O O . GLU A 1 71 ? -8.624 5.251 12.115 1.00 92.19 71 GLU A O 1
ATOM 559 N N . ASP A 1 72 ? -10.280 6.651 11.530 1.00 92.56 72 ASP A N 1
ATOM 560 C CA . ASP A 1 72 ? -10.824 5.798 10.460 1.00 92.56 72 ASP A CA 1
ATOM 561 C C . ASP A 1 72 ? -9.798 5.564 9.332 1.00 92.56 72 ASP A C 1
ATOM 563 O O . ASP A 1 72 ? -9.695 4.464 8.786 1.00 92.56 72 ASP A O 1
ATOM 567 N N . ASP A 1 73 ? -9.004 6.586 8.987 1.00 94.00 73 ASP A N 1
ATOM 568 C CA . ASP A 1 73 ? -7.951 6.491 7.972 1.00 94.00 73 ASP A CA 1
ATOM 569 C C . ASP A 1 73 ? -6.830 5.541 8.426 1.00 94.00 73 ASP A C 1
ATOM 571 O O . ASP A 1 73 ? -6.303 4.766 7.620 1.00 94.00 73 ASP A O 1
ATOM 575 N N . ILE A 1 74 ? -6.455 5.604 9.710 1.00 92.94 74 ILE A N 1
ATOM 576 C CA . ILE A 1 74 ? -5.440 4.729 10.313 1.00 92.94 74 ILE A CA 1
ATOM 577 C C . ILE A 1 74 ? -5.940 3.283 10.312 1.00 92.94 74 ILE A C 1
ATOM 579 O O . ILE A 1 74 ? -5.193 2.373 9.934 1.00 92.94 74 ILE A O 1
ATOM 583 N N . GLU A 1 75 ? -7.206 3.055 10.662 1.00 93.38 75 GLU A N 1
ATOM 584 C CA . GLU A 1 75 ? -7.817 1.726 10.611 1.00 93.38 75 GLU A CA 1
ATOM 585 C C . GLU A 1 75 ? -7.905 1.186 9.179 1.00 93.38 75 GLU A C 1
ATOM 587 O O . GLU A 1 75 ? -7.543 0.029 8.941 1.00 93.38 75 GLU A O 1
ATOM 592 N N . GLU A 1 76 ? -8.311 2.003 8.199 1.00 94.00 76 GLU A N 1
ATOM 593 C CA . GLU A 1 76 ? -8.334 1.586 6.794 1.00 94.00 76 GLU A CA 1
ATOM 594 C C . GLU A 1 76 ? -6.923 1.228 6.311 1.00 94.00 76 GLU A C 1
ATOM 596 O O . GLU A 1 76 ? -6.745 0.162 5.714 1.00 94.00 76 GLU A O 1
ATOM 601 N N . CYS A 1 77 ? -5.910 2.043 6.626 1.00 94.94 77 CYS A N 1
ATOM 602 C CA . CYS A 1 77 ? -4.509 1.769 6.296 1.00 94.94 77 CYS A CA 1
ATOM 603 C C . CYS A 1 77 ? -4.010 0.464 6.931 1.00 94.94 77 CYS A C 1
ATOM 605 O O . CYS A 1 77 ? -3.432 -0.384 6.246 1.00 94.94 77 CYS A O 1
ATOM 607 N N . SER A 1 78 ? -4.291 0.266 8.219 1.00 93.81 78 SER A N 1
ATOM 608 C CA . SER A 1 78 ? -3.941 -0.949 8.962 1.00 93.81 78 SER A CA 1
ATOM 609 C C . SER A 1 78 ? -4.603 -2.183 8.350 1.00 93.81 78 SER A C 1
ATOM 611 O O . SER A 1 78 ? -3.965 -3.222 8.159 1.00 93.81 78 SER A O 1
ATOM 613 N N . SER A 1 79 ? -5.865 -2.050 7.929 1.00 94.62 79 SER A N 1
ATOM 614 C CA . SER A 1 79 ? -6.606 -3.122 7.265 1.00 94.62 79 SER A CA 1
ATOM 615 C C . SER A 1 79 ? -5.959 -3.590 5.963 1.00 94.62 79 SER A C 1
ATOM 617 O O . SER A 1 79 ? -6.138 -4.748 5.583 1.00 94.62 79 SER A O 1
ATOM 619 N N . LEU A 1 80 ? -5.217 -2.726 5.256 1.00 95.50 80 LEU A N 1
ATOM 620 C CA . LEU A 1 80 ? -4.536 -3.114 4.021 1.00 95.50 80 LEU A CA 1
ATOM 621 C C . LEU A 1 80 ? -3.465 -4.168 4.306 1.00 95.50 80 LEU A C 1
ATOM 623 O O . LEU A 1 80 ? -3.382 -5.160 3.581 1.00 95.50 80 LEU A O 1
ATOM 627 N N . PHE A 1 81 ? -2.679 -3.981 5.369 1.00 94.44 81 PHE A N 1
ATOM 628 C CA . PHE A 1 81 ? -1.631 -4.926 5.752 1.00 94.44 81 PHE A CA 1
ATOM 629 C C . PHE A 1 81 ? -2.217 -6.238 6.250 1.00 94.44 81 PHE A C 1
ATOM 631 O O . PHE A 1 81 ? -1.793 -7.297 5.796 1.00 94.44 81 PHE A O 1
ATOM 638 N N . TYR A 1 82 ? -3.246 -6.191 7.095 1.00 92.88 82 TYR A N 1
ATOM 639 C CA . TYR A 1 82 ? -3.892 -7.420 7.542 1.00 92.88 82 TYR A CA 1
ATOM 640 C C . TYR A 1 82 ? -4.527 -8.206 6.388 1.00 92.88 82 TYR A C 1
ATOM 642 O O . TYR A 1 82 ? -4.416 -9.426 6.331 1.00 92.88 82 TYR A O 1
ATOM 650 N N . ARG A 1 83 ? -5.155 -7.529 5.419 1.00 94.06 83 ARG A N 1
ATOM 651 C CA . ARG A 1 83 ? -5.711 -8.205 4.235 1.00 94.06 83 ARG A CA 1
ATOM 652 C C . ARG A 1 83 ? -4.625 -8.764 3.317 1.00 94.06 83 ARG A C 1
ATOM 654 O O . ARG A 1 83 ? -4.828 -9.814 2.710 1.00 94.06 83 ARG A O 1
ATOM 661 N N . LEU A 1 84 ? -3.471 -8.101 3.225 1.00 94.69 84 LEU A N 1
ATOM 662 C CA . LEU A 1 84 ? -2.295 -8.641 2.540 1.00 94.69 84 LEU A CA 1
ATOM 663 C C . LEU A 1 84 ? -1.772 -9.904 3.251 1.00 94.69 84 LEU A C 1
ATOM 665 O O . LEU A 1 84 ? -1.482 -10.906 2.590 1.00 94.69 84 LEU A O 1
ATOM 669 N N . TYR A 1 85 ? -1.743 -9.874 4.584 1.00 91.38 85 TYR A N 1
ATOM 670 C CA . TYR A 1 85 ? -1.337 -10.984 5.440 1.00 91.38 85 TYR A CA 1
ATOM 671 C C . TYR A 1 85 ? -2.275 -12.193 5.330 1.00 91.38 85 TYR A C 1
ATOM 673 O O . TYR A 1 85 ? -1.799 -13.301 5.079 1.00 91.38 85 TYR A O 1
ATOM 681 N N . GLU A 1 86 ? -3.594 -11.989 5.404 1.00 91.00 86 GLU A N 1
ATOM 682 C CA . GLU A 1 86 ? -4.619 -13.026 5.188 1.00 91.00 86 GLU A CA 1
ATOM 683 C C . GLU A 1 86 ? -4.527 -13.649 3.787 1.00 91.00 86 GLU A C 1
ATOM 685 O O . GLU A 1 86 ? -4.744 -14.848 3.599 1.00 91.00 86 GLU A O 1
ATOM 690 N N . ALA A 1 87 ? -4.122 -12.865 2.783 1.00 92.69 87 ALA A N 1
ATOM 691 C CA . ALA A 1 87 ? -3.832 -13.375 1.444 1.00 92.69 87 ALA A CA 1
ATOM 692 C C . ALA A 1 87 ? -2.508 -14.170 1.357 1.00 92.69 87 ALA A C 1
ATOM 694 O O . ALA A 1 87 ? -2.162 -14.681 0.285 1.00 92.69 87 ALA A O 1
ATOM 695 N N . GLY A 1 88 ? -1.778 -14.301 2.468 1.00 92.25 88 GLY A N 1
ATOM 696 C CA . GLY A 1 88 ? -0.559 -15.089 2.615 1.00 92.25 88 GLY A CA 1
ATOM 697 C C . GLY A 1 88 ? 0.727 -14.331 2.297 1.00 92.25 88 GLY A C 1
ATOM 698 O O . GLY A 1 88 ? 1.689 -14.964 1.851 1.00 92.25 88 GLY A O 1
ATOM 699 N N . TYR A 1 89 ? 0.759 -13.008 2.478 1.00 93.81 89 TYR A N 1
ATOM 700 C CA . TYR A 1 89 ? 1.923 -12.172 2.175 1.00 93.81 89 TYR A CA 1
ATOM 701 C C . TYR A 1 89 ? 2.281 -11.235 3.331 1.00 93.81 89 TYR A C 1
ATOM 703 O O . TYR A 1 89 ? 1.419 -10.516 3.819 1.00 93.81 89 TYR A O 1
ATOM 711 N N . ALA A 1 90 ? 3.558 -11.186 3.700 1.00 92.50 90 ALA A N 1
ATOM 712 C CA . ALA A 1 90 ? 4.102 -10.170 4.597 1.00 92.50 90 ALA A CA 1
ATOM 713 C C . ALA A 1 90 ? 4.770 -9.064 3.784 1.00 92.50 90 ALA A C 1
ATOM 715 O O . ALA A 1 90 ? 5.578 -9.341 2.893 1.00 92.50 90 ALA A O 1
ATOM 716 N N . HIS A 1 91 ? 4.455 -7.804 4.072 1.00 94.00 91 HIS A N 1
ATOM 717 C CA . HIS A 1 91 ? 4.996 -6.664 3.340 1.00 94.00 91 HIS A CA 1
ATOM 718 C C . HIS A 1 91 ? 6.476 -6.419 3.659 1.00 94.00 91 HIS A C 1
ATOM 720 O O . HIS A 1 91 ? 7.231 -6.020 2.767 1.00 94.00 91 HIS A O 1
ATOM 726 N N . ASN A 1 92 ? 6.887 -6.620 4.918 1.00 91.69 92 ASN A N 1
ATOM 727 C CA . ASN A 1 92 ? 8.260 -6.435 5.428 1.00 91.69 92 ASN A CA 1
ATOM 728 C C . ASN A 1 92 ? 8.856 -5.023 5.244 1.00 91.69 92 ASN A C 1
ATOM 730 O O . ASN A 1 92 ? 10.075 -4.832 5.275 1.00 91.69 92 ASN A O 1
ATOM 734 N N . SER A 1 93 ? 8.022 -4.008 5.009 1.00 92.06 93 SER A N 1
ATOM 735 C CA . SER A 1 93 ? 8.471 -2.619 4.849 1.00 92.06 93 SER A CA 1
ATOM 736 C C . SER A 1 93 ? 7.357 -1.639 5.220 1.00 92.06 93 SER A C 1
ATOM 738 O O . SER A 1 93 ? 6.997 -0.772 4.420 1.00 92.06 93 SER A O 1
ATOM 740 N N . ILE A 1 94 ? 6.799 -1.798 6.423 1.00 92.00 94 ILE A N 1
ATOM 741 C CA . ILE A 1 94 ? 5.724 -0.946 6.944 1.00 92.00 94 ILE A CA 1
ATOM 742 C C . ILE A 1 94 ? 6.279 0.445 7.255 1.00 92.00 94 ILE A C 1
ATOM 744 O O . ILE A 1 94 ? 7.157 0.618 8.100 1.00 92.00 94 ILE A O 1
ATOM 748 N N . ALA A 1 95 ? 5.792 1.445 6.523 1.00 91.94 95 ALA A N 1
ATOM 749 C CA . ALA A 1 95 ? 6.113 2.851 6.727 1.00 91.94 95 ALA A CA 1
ATOM 750 C C . ALA A 1 95 ? 5.063 3.732 6.042 1.00 91.94 95 ALA A C 1
ATOM 752 O O . ALA A 1 95 ? 4.557 3.363 4.985 1.00 91.94 95 ALA A O 1
ATOM 753 N N . ALA A 1 96 ? 4.836 4.941 6.565 1.00 93.56 96 ALA A N 1
ATOM 754 C CA . ALA A 1 96 ? 3.928 5.926 5.964 1.00 93.56 96 ALA A CA 1
ATOM 755 C C . ALA A 1 96 ? 4.208 6.178 4.473 1.00 93.56 96 ALA A C 1
ATOM 757 O O . ALA A 1 96 ? 3.295 6.208 3.662 1.00 93.56 96 ALA A O 1
ATOM 758 N N . ARG A 1 97 ? 5.487 6.224 4.073 1.00 94.81 97 ARG A N 1
ATOM 759 C CA . ARG A 1 97 ? 5.878 6.390 2.660 1.00 94.81 97 ARG A CA 1
ATOM 760 C C . ARG A 1 97 ? 5.381 5.281 1.714 1.00 94.81 97 ARG A C 1
ATOM 762 O O . ARG A 1 97 ? 5.324 5.507 0.511 1.00 94.81 97 ARG A O 1
ATOM 769 N N . ASN A 1 98 ? 5.080 4.100 2.258 1.00 96.62 98 ASN A N 1
ATOM 770 C CA . ASN A 1 98 ? 4.646 2.914 1.519 1.00 96.62 98 ASN A CA 1
ATOM 771 C C . ASN A 1 98 ? 3.120 2.727 1.564 1.00 96.62 98 ASN A C 1
ATOM 773 O O . ASN A 1 98 ? 2.601 1.778 0.982 1.00 96.62 98 ASN A O 1
ATOM 777 N N . MET A 1 99 ? 2.404 3.640 2.220 1.00 97.00 99 MET A N 1
ATOM 778 C CA . MET A 1 99 ? 0.955 3.762 2.155 1.00 97.00 99 MET A CA 1
ATOM 779 C C . MET A 1 99 ? 0.649 5.023 1.358 1.00 97.00 99 MET A C 1
ATOM 781 O O . MET A 1 99 ? 1.130 6.103 1.692 1.00 97.00 99 MET A O 1
ATOM 785 N N . VAL A 1 100 ? -0.120 4.903 0.286 1.00 97.06 100 VAL A N 1
ATOM 786 C CA . VAL A 1 100 ? -0.469 6.037 -0.572 1.00 97.06 100 VAL A CA 1
ATOM 787 C C . VAL A 1 100 ? -1.963 6.281 -0.554 1.00 97.06 100 VAL A C 1
ATOM 789 O O . VAL A 1 100 ? -2.751 5.347 -0.413 1.00 97.06 100 VAL A O 1
ATOM 792 N N . VAL A 1 101 ? -2.334 7.546 -0.700 1.00 96.25 101 VAL A N 1
ATOM 793 C CA . VAL A 1 101 ? -3.703 8.037 -0.668 1.00 96.25 101 VAL A CA 1
ATOM 794 C C . VAL A 1 101 ? -4.011 8.849 -1.917 1.00 96.25 101 VAL A C 1
ATOM 796 O O . VAL A 1 101 ? -3.219 9.678 -2.375 1.00 96.25 101 VAL A O 1
ATOM 799 N N . GLN A 1 102 ? -5.215 8.642 -2.439 1.00 94.44 102 GLN A N 1
ATOM 800 C CA . GLN A 1 102 ? -5.815 9.452 -3.491 1.00 94.44 102 GLN A CA 1
ATOM 801 C C . GLN A 1 102 ? -7.273 9.792 -3.152 1.00 94.44 102 GLN A C 1
ATOM 803 O O . GLN A 1 102 ? -7.899 9.097 -2.344 1.00 94.44 102 GLN A O 1
ATOM 808 N N . PRO A 1 103 ? -7.844 10.837 -3.777 1.00 94.06 103 PRO A N 1
ATOM 809 C CA . PRO A 1 103 ? -9.273 11.110 -3.687 1.00 94.06 103 PRO A CA 1
ATOM 810 C C . PRO A 1 103 ? -10.102 9.894 -4.133 1.00 94.06 103 PRO A C 1
ATOM 812 O O . PRO A 1 103 ? -9.872 9.337 -5.209 1.00 94.06 103 PRO A O 1
ATOM 815 N N . GLY A 1 104 ? -11.073 9.494 -3.312 1.00 90.56 104 GLY A N 1
ATOM 816 C CA . GLY A 1 104 ? -11.980 8.371 -3.559 1.00 90.56 104 GLY A CA 1
ATOM 817 C C . GLY A 1 104 ? -13.453 8.795 -3.658 1.00 90.56 104 GLY A C 1
ATOM 818 O O . GLY A 1 104 ? -13.757 9.979 -3.535 1.00 90.56 104 GLY A O 1
ATOM 819 N N . PRO A 1 105 ? -14.385 7.852 -3.870 1.00 88.69 105 PRO A N 1
ATOM 820 C CA . PRO A 1 105 ? -14.138 6.450 -4.195 1.00 88.69 105 PRO A CA 1
ATOM 821 C C . PRO A 1 105 ? -13.740 6.284 -5.669 1.00 88.69 105 PRO A C 1
ATOM 823 O O . PRO A 1 105 ? -14.156 7.044 -6.540 1.00 88.69 105 PRO A O 1
ATOM 826 N N . LEU A 1 106 ? -12.951 5.257 -5.983 1.00 87.56 106 LEU A N 1
ATOM 827 C CA . LEU A 1 106 ? -12.453 5.043 -7.353 1.00 87.56 106 LEU A CA 1
ATOM 828 C C . LEU A 1 106 ? -13.515 4.530 -8.334 1.00 87.56 106 LEU A C 1
ATOM 830 O O . LEU A 1 106 ? -13.270 4.525 -9.540 1.00 87.56 106 LEU A O 1
ATOM 834 N N . SER A 1 107 ? -14.692 4.154 -7.826 1.00 84.69 107 SER A N 1
ATOM 835 C CA . SER A 1 107 ? -15.895 3.898 -8.622 1.00 84.69 107 SER A CA 1
ATOM 836 C C . SER A 1 107 ? -16.466 5.165 -9.265 1.00 84.69 107 SER A C 1
ATOM 838 O O . SER A 1 107 ? -17.226 5.064 -10.224 1.00 84.69 107 SER A O 1
ATOM 840 N N . GLU A 1 108 ? -16.114 6.345 -8.750 1.00 88.88 108 GLU A N 1
ATOM 841 C CA . GLU A 1 108 ? -16.525 7.628 -9.310 1.00 88.88 108 GLU A CA 1
ATOM 842 C C . GLU A 1 108 ? -15.538 8.138 -10.366 1.00 88.88 108 GLU A C 1
ATOM 844 O O . GLU A 1 108 ? -14.343 7.800 -10.392 1.00 88.88 108 GLU A O 1
ATOM 849 N N . LEU A 1 109 ? -16.061 9.007 -11.232 1.00 88.75 109 LEU A N 1
ATOM 850 C CA . LEU A 1 109 ? -15.276 9.721 -12.236 1.00 88.75 109 LEU A CA 1
ATOM 851 C C . LEU A 1 109 ? -14.193 10.582 -11.567 1.00 88.75 109 LEU A C 1
ATOM 853 O O . LEU A 1 109 ? -14.463 11.143 -10.502 1.00 88.75 109 LEU A O 1
ATOM 857 N N . PRO A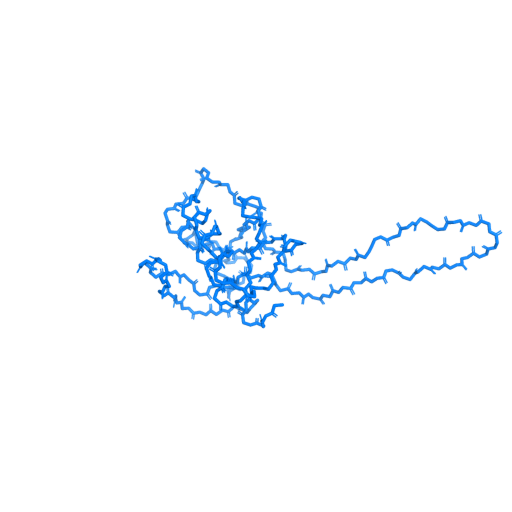 1 110 ? -13.000 10.741 -12.173 1.00 89.19 110 PRO A N 1
ATOM 858 C CA . PRO A 1 110 ? -11.902 11.517 -11.592 1.00 89.19 110 PRO A CA 1
ATOM 859 C C . PRO A 1 110 ? -12.301 12.908 -11.084 1.00 89.19 110 PRO A C 1
ATOM 861 O O . PRO A 1 110 ? -11.841 13.322 -10.026 1.00 89.19 110 PRO A O 1
ATOM 864 N N . GLU A 1 111 ? -13.204 13.599 -11.782 1.00 89.31 111 GLU A N 1
ATOM 865 C CA . GLU A 1 111 ? -13.679 14.944 -11.434 1.00 89.31 111 GLU A CA 1
ATOM 866 C C . GLU A 1 111 ? -14.611 14.971 -10.210 1.00 89.31 111 GLU A C 1
ATOM 868 O O . GLU A 1 111 ? -14.874 16.035 -9.652 1.00 89.31 111 GLU A O 1
ATOM 873 N N . ARG A 1 112 ? -15.149 13.812 -9.813 1.00 89.75 112 ARG A N 1
ATOM 874 C CA . ARG A 1 112 ? -16.072 13.641 -8.678 1.00 89.75 112 ARG A CA 1
ATOM 875 C C . ARG A 1 112 ? -15.428 12.972 -7.470 1.00 89.75 112 ARG A C 1
ATOM 877 O O . ARG A 1 112 ? -16.038 12.918 -6.404 1.00 89.75 112 ARG A O 1
ATOM 884 N N . ARG A 1 113 ? -14.203 12.470 -7.613 1.00 91.00 113 ARG A N 1
ATOM 885 C CA . ARG A 1 113 ? -13.449 11.887 -6.502 1.00 91.00 113 ARG A CA 1
ATOM 886 C C . ARG A 1 113 ? -13.098 12.957 -5.470 1.00 91.00 113 ARG A C 1
ATOM 888 O O . ARG A 1 113 ? -12.848 14.110 -5.807 1.00 91.00 113 ARG A O 1
ATOM 895 N N . GLY A 1 114 ? -13.076 12.568 -4.202 1.00 85.69 114 GLY A N 1
ATOM 896 C CA . GLY A 1 114 ? -12.830 13.452 -3.064 1.00 85.69 114 GLY A CA 1
ATOM 897 C C . GLY A 1 114 ? -14.040 14.285 -2.643 1.00 85.69 114 GLY A C 1
ATOM 898 O O . GLY A 1 114 ? -13.950 15.013 -1.653 1.00 85.69 114 GLY A O 1
ATOM 899 N N . MET A 1 115 ? -15.182 14.181 -3.337 1.00 82.94 115 MET A N 1
ATOM 900 C CA . MET A 1 115 ? -16.436 14.735 -2.825 1.00 82.94 115 MET A CA 1
ATOM 901 C C . MET A 1 115 ? -16.760 14.085 -1.474 1.00 82.94 115 MET A C 1
ATOM 903 O O . MET A 1 115 ? -16.691 12.869 -1.332 1.00 82.94 115 MET A O 1
ATOM 907 N N . GLY A 1 116 ? -17.077 14.903 -0.468 1.00 80.88 116 GLY A N 1
ATOM 908 C CA . GLY A 1 116 ? -17.329 14.413 0.892 1.00 80.88 116 GLY A CA 1
ATOM 909 C C . GLY A 1 116 ? -16.076 13.947 1.644 1.00 80.88 116 GLY A C 1
ATOM 910 O O . GLY A 1 116 ? -16.208 13.218 2.620 1.00 80.88 116 GLY A O 1
ATOM 911 N N . SER A 1 117 ? -14.878 14.355 1.205 1.00 84.12 117 SER A N 1
ATOM 912 C CA . SER A 1 117 ? -13.592 14.003 1.830 1.00 84.12 117 SER A CA 1
ATOM 913 C C . SER A 1 117 ? -13.266 12.505 1.821 1.00 84.12 117 SER A C 1
ATOM 915 O O . SER A 1 117 ? -12.406 12.061 2.578 1.00 84.12 117 SER A O 1
ATOM 917 N N . THR A 1 118 ? -13.916 11.718 0.957 1.00 89.69 118 THR A N 1
ATOM 918 C CA . THR A 1 118 ? -13.634 10.286 0.816 1.00 89.69 118 THR A CA 1
ATOM 919 C C . THR A 1 118 ? -12.242 10.063 0.228 1.00 89.69 118 THR A C 1
ATOM 921 O O . THR A 1 118 ? -11.872 10.648 -0.796 1.00 89.69 118 THR A O 1
ATOM 924 N N . LYS A 1 119 ? -11.477 9.182 0.868 1.00 93.06 119 LYS A N 1
ATOM 925 C CA . LYS A 1 119 ? -10.119 8.801 0.476 1.00 93.06 119 LYS A CA 1
ATOM 926 C C . LYS A 1 119 ? -10.108 7.368 -0.058 1.00 93.06 119 LYS A C 1
ATOM 928 O O . LYS A 1 119 ? -11.092 6.635 0.020 1.00 93.06 119 LYS A O 1
ATOM 933 N N . SER A 1 120 ? -9.019 6.983 -0.701 1.00 94.00 120 SER A N 1
ATOM 934 C CA . SER A 1 120 ? -8.764 5.603 -1.103 1.00 94.00 120 SER A CA 1
ATOM 935 C C . SER A 1 120 ? -7.283 5.320 -0.954 1.00 94.00 120 SER A C 1
ATOM 937 O O . SER A 1 120 ? -6.461 6.053 -1.509 1.00 94.00 120 SER A O 1
ATOM 939 N N . PHE A 1 121 ? -6.963 4.255 -0.224 1.00 95.62 121 PHE A N 1
ATOM 940 C CA . PHE A 1 121 ? -5.594 3.925 0.152 1.00 95.62 121 PHE A CA 1
ATOM 941 C C . PHE A 1 121 ? -5.067 2.691 -0.587 1.00 95.62 121 PHE A C 1
ATOM 943 O O . PHE A 1 121 ? -5.832 1.807 -0.988 1.00 95.62 121 PHE A O 1
ATOM 950 N N . ARG A 1 122 ? -3.747 2.631 -0.781 1.00 96.75 122 ARG A N 1
ATOM 951 C CA . ARG A 1 122 ? -3.025 1.482 -1.349 1.00 96.75 122 ARG A CA 1
ATOM 952 C C . ARG A 1 122 ? -1.691 1.286 -0.653 1.00 96.75 122 ARG A C 1
ATOM 954 O O . ARG A 1 122 ? -1.062 2.253 -0.233 1.00 96.75 122 ARG A O 1
ATOM 961 N N . LEU A 1 123 ? -1.231 0.042 -0.614 1.00 97.62 123 LEU A N 1
ATOM 962 C CA . LEU A 1 123 ? 0.154 -0.276 -0.284 1.00 97.62 123 LEU A CA 1
ATOM 963 C C . LEU A 1 123 ? 1.018 -0.217 -1.544 1.00 97.62 123 LEU A C 1
ATOM 965 O O . LEU A 1 123 ? 0.561 -0.578 -2.627 1.00 97.62 123 LEU A O 1
ATOM 969 N N . ILE A 1 124 ? 2.262 0.227 -1.415 1.00 97.06 124 ILE A N 1
ATOM 970 C CA . ILE A 1 124 ? 3.263 0.234 -2.488 1.00 97.06 124 ILE A CA 1
ATOM 971 C C . ILE A 1 124 ? 4.614 -0.266 -1.968 1.00 97.06 124 ILE A C 1
ATOM 973 O O . ILE A 1 124 ? 4.801 -0.446 -0.771 1.00 97.06 124 ILE A O 1
ATOM 977 N N . ASP A 1 125 ? 5.585 -0.416 -2.874 1.00 95.62 125 ASP A N 1
ATOM 978 C CA . ASP A 1 125 ? 6.953 -0.851 -2.551 1.00 95.62 125 ASP A CA 1
ATOM 979 C C . ASP A 1 125 ? 7.024 -2.296 -2.017 1.00 95.62 125 ASP A C 1
ATOM 981 O O . ASP A 1 125 ? 7.550 -2.599 -0.946 1.00 95.62 125 ASP A O 1
ATOM 985 N N . PHE A 1 126 ? 6.529 -3.228 -2.834 1.00 95.19 126 PHE A N 1
ATOM 986 C CA . PHE A 1 126 ? 6.532 -4.665 -2.542 1.00 95.19 126 PHE A CA 1
ATOM 987 C C . PHE A 1 126 ? 7.888 -5.357 -2.781 1.00 95.19 126 PHE A C 1
ATOM 989 O O . PHE A 1 126 ? 7.958 -6.582 -2.868 1.00 95.19 126 PHE A O 1
ATOM 996 N N . GLY A 1 127 ? 8.988 -4.605 -2.916 1.00 92.81 127 GLY A N 1
ATOM 997 C CA . GLY A 1 127 ? 10.311 -5.160 -3.242 1.00 92.81 127 GLY A CA 1
ATOM 998 C C . GLY A 1 127 ? 10.892 -6.090 -2.166 1.00 92.81 127 GLY A C 1
ATOM 999 O O . GLY A 1 127 ? 11.817 -6.847 -2.450 1.00 92.81 127 GLY A O 1
ATOM 1000 N N . ARG A 1 128 ? 10.347 -6.036 -0.943 1.00 92.88 128 ARG A N 1
ATOM 1001 C CA . ARG A 1 128 ? 10.702 -6.898 0.200 1.00 92.88 128 ARG A CA 1
ATOM 1002 C C . ARG A 1 128 ? 9.567 -7.833 0.625 1.00 92.88 128 ARG A C 1
ATOM 1004 O O . ARG A 1 128 ? 9.688 -8.515 1.637 1.00 92.88 128 ARG A O 1
ATOM 1011 N N . THR A 1 129 ? 8.459 -7.839 -0.113 1.00 94.62 129 THR A N 1
ATOM 1012 C CA . THR A 1 129 ? 7.286 -8.632 0.246 1.00 94.62 129 THR A CA 1
ATOM 1013 C C . THR A 1 129 ? 7.566 -10.107 0.034 1.00 94.62 129 THR A C 1
ATOM 1015 O O . THR A 1 129 ? 8.008 -10.524 -1.039 1.00 94.62 129 THR A O 1
ATOM 1018 N N . GLU A 1 130 ? 7.261 -10.906 1.045 1.00 92.50 130 GLU A N 1
ATOM 1019 C CA . GLU A 1 130 ? 7.466 -12.346 1.018 1.00 92.50 130 GLU A CA 1
ATOM 1020 C C . GLU A 1 130 ? 6.135 -13.078 1.146 1.00 92.50 130 GLU A C 1
ATOM 1022 O O . GLU A 1 130 ? 5.154 -12.567 1.684 1.00 92.50 130 GLU A O 1
ATOM 1027 N N . ARG A 1 131 ? 6.078 -14.292 0.597 1.00 91.06 131 ARG A N 1
ATOM 1028 C CA . ARG A 1 131 ? 4.925 -15.168 0.791 1.00 91.06 131 ARG A CA 1
ATOM 1029 C C . ARG A 1 131 ? 5.101 -15.882 2.124 1.00 91.06 131 ARG A C 1
ATOM 1031 O O . ARG A 1 131 ? 6.060 -16.642 2.266 1.00 91.06 131 ARG A O 1
ATOM 1038 N N . ASN A 1 132 ? 4.157 -15.699 3.038 1.00 80.19 132 ASN A N 1
ATOM 1039 C CA . ASN A 1 132 ? 4.213 -16.273 4.375 1.00 80.19 132 ASN A CA 1
ATOM 1040 C C . ASN A 1 132 ? 4.227 -17.798 4.284 1.00 80.19 132 ASN A C 1
ATOM 1042 O O . ASN A 1 132 ? 3.297 -18.424 3.770 1.00 80.19 132 ASN A O 1
ATOM 1046 N N . LYS A 1 133 ? 5.322 -18.402 4.756 1.00 61.38 133 LYS A N 1
ATOM 1047 C CA . LYS A 1 133 ? 5.471 -19.861 4.867 1.00 61.38 133 LYS A CA 1
ATOM 1048 C C . LYS A 1 133 ? 5.317 -20.355 6.307 1.00 61.38 133 LYS A C 1
ATOM 1050 O O . LYS A 1 133 ? 5.193 -21.562 6.500 1.00 61.38 133 LYS A O 1
ATOM 1055 N N . SER A 1 134 ? 5.322 -19.465 7.306 1.00 55.31 134 SER A N 1
ATOM 1056 C CA . SER A 1 134 ? 5.235 -19.837 8.724 1.00 55.31 134 SER A CA 1
ATOM 1057 C C . SER A 1 134 ? 4.606 -18.748 9.603 1.00 55.31 134 SER A C 1
ATOM 1059 O O . SER A 1 134 ? 4.670 -17.566 9.285 1.00 55.31 134 SER A O 1
ATOM 1061 N N . SER A 1 135 ? 4.010 -19.164 10.722 1.00 55.28 135 SER A N 1
ATOM 1062 C CA . SER A 1 135 ? 3.202 -18.342 11.639 1.00 55.28 135 SER A CA 1
ATOM 1063 C C . SER A 1 135 ? 3.989 -17.328 12.487 1.00 55.28 135 SER A C 1
ATOM 1065 O O . SER A 1 135 ? 3.379 -16.503 13.156 1.00 55.28 135 SER A O 1
ATOM 1067 N N . SER A 1 136 ? 5.324 -17.398 12.520 1.00 55.06 136 SER A N 1
ATOM 1068 C CA . SER A 1 136 ? 6.160 -16.566 13.404 1.00 55.06 136 SER A CA 1
ATOM 1069 C C . SER A 1 136 ? 6.444 -15.163 12.864 1.00 55.06 136 SER A C 1
ATOM 1071 O O . SER A 1 136 ? 6.650 -14.251 13.657 1.00 55.06 136 SER A O 1
ATOM 1073 N N . GLU A 1 137 ? 6.451 -14.984 11.541 1.00 55.81 137 GLU A N 1
ATOM 1074 C CA . GLU A 1 137 ? 6.703 -13.684 10.894 1.00 55.81 137 GLU A CA 1
ATOM 1075 C C . GLU A 1 137 ? 5.496 -12.742 11.020 1.00 55.81 137 GLU A C 1
ATOM 1077 O O . GLU A 1 137 ? 5.675 -11.538 11.186 1.00 55.81 137 GLU A O 1
ATOM 1082 N N . GLY A 1 138 ? 4.278 -13.297 11.078 1.00 57.78 138 GLY A N 1
ATOM 1083 C CA . GLY A 1 138 ? 3.052 -12.520 11.278 1.00 57.78 138 GLY A CA 1
ATOM 1084 C C . GLY A 1 138 ? 3.020 -11.741 12.589 1.00 57.78 138 GLY A C 1
ATOM 1085 O O . GLY A 1 138 ? 2.598 -10.596 12.602 1.00 57.78 138 GLY A O 1
ATOM 1086 N N . ILE A 1 139 ? 3.562 -12.302 13.675 1.00 60.78 139 ILE A N 1
ATOM 1087 C CA . ILE A 1 139 ? 3.522 -11.669 15.005 1.00 60.78 139 ILE A CA 1
ATOM 1088 C C . ILE A 1 139 ? 4.335 -10.363 15.043 1.00 60.78 139 ILE A C 1
ATOM 1090 O O . ILE A 1 139 ? 4.005 -9.447 15.795 1.00 60.78 139 ILE A O 1
ATOM 1094 N N . GLU A 1 140 ? 5.426 -10.268 14.280 1.00 65.38 140 GLU A N 1
ATOM 1095 C CA . GLU A 1 140 ? 6.248 -9.052 14.256 1.00 65.38 140 GLU A CA 1
ATOM 1096 C C . GLU A 1 140 ? 5.635 -7.975 13.357 1.00 65.38 140 GLU A C 1
ATOM 1098 O O . GLU A 1 140 ? 5.694 -6.792 13.693 1.00 65.38 140 GLU A O 1
ATOM 1103 N N . GLU A 1 141 ? 5.003 -8.379 12.254 1.00 68.88 141 GLU A N 1
ATOM 1104 C CA . GLU A 1 141 ? 4.297 -7.459 11.366 1.00 68.88 141 GLU A CA 1
ATOM 1105 C C . GLU A 1 141 ? 3.022 -6.911 12.024 1.00 68.88 141 GLU A C 1
ATOM 1107 O O . GLU A 1 141 ? 2.813 -5.700 12.020 1.00 68.88 141 GLU A O 1
ATOM 1112 N N . GLU A 1 142 ? 2.241 -7.754 12.705 1.00 68.75 142 GLU A N 1
ATOM 1113 C CA . GLU A 1 142 ? 1.076 -7.338 13.500 1.00 68.75 142 GLU A CA 1
ATOM 1114 C C . GLU A 1 142 ? 1.442 -6.252 14.525 1.00 68.75 142 GLU A C 1
ATOM 1116 O O . GLU A 1 142 ? 0.783 -5.217 14.593 1.00 68.75 142 GLU A O 1
ATOM 1121 N N . LYS A 1 143 ? 2.558 -6.415 15.251 1.00 69.81 143 LYS A N 1
ATOM 1122 C CA . LYS A 1 143 ? 3.058 -5.405 16.206 1.00 69.81 143 LYS A CA 1
ATOM 1123 C C . LYS A 1 143 ? 3.506 -4.098 15.559 1.00 69.81 143 LYS A C 1
ATOM 1125 O O . LYS A 1 143 ? 3.639 -3.095 16.259 1.00 69.81 143 LYS A O 1
ATOM 1130 N N . GLN A 1 144 ? 3.879 -4.114 14.282 1.00 73.25 144 GLN A N 1
ATOM 1131 C CA . GLN A 1 144 ? 4.237 -2.902 13.546 1.00 73.25 144 GLN A CA 1
ATOM 1132 C C . GLN A 1 144 ? 2.986 -2.190 13.035 1.00 73.25 144 GLN A C 1
ATOM 1134 O O . GLN A 1 144 ? 2.954 -0.964 13.072 1.00 73.25 144 GLN A O 1
ATOM 1139 N N . ILE A 1 145 ? 1.959 -2.945 12.631 1.00 73.69 145 ILE A N 1
ATOM 1140 C CA . ILE A 1 145 ? 0.650 -2.407 12.243 1.00 73.69 145 ILE A CA 1
ATOM 1141 C C . ILE A 1 145 ? -0.029 -1.734 13.441 1.00 73.69 145 ILE A C 1
ATOM 1143 O O . ILE A 1 145 ? -0.504 -0.617 13.306 1.00 73.69 145 ILE A O 1
ATOM 1147 N N . GLU A 1 146 ? 0.013 -2.340 14.633 1.00 68.44 146 GLU A N 1
ATOM 1148 C CA . GLU A 1 146 ? -0.530 -1.744 15.871 1.00 68.44 146 GLU A CA 1
ATOM 1149 C C . GLU A 1 146 ? 0.133 -0.413 16.283 1.00 68.44 146 GLU A C 1
ATOM 1151 O O . GLU A 1 146 ? -0.348 0.261 17.192 1.00 68.44 146 GLU A O 1
ATOM 1156 N N . LYS A 1 147 ? 1.267 -0.050 15.671 1.00 64.81 147 LYS A N 1
ATOM 1157 C CA . LYS A 1 147 ? 2.011 1.188 15.957 1.00 64.81 147 LYS A CA 1
ATOM 1158 C C . LYS A 1 147 ? 1.793 2.287 14.911 1.00 64.81 147 LYS A C 1
ATOM 1160 O O . LYS A 1 147 ? 2.458 3.320 15.024 1.00 64.81 147 LYS A O 1
ATOM 1165 N N . LEU A 1 148 ? 0.972 2.034 13.887 1.00 64.75 148 LEU A N 1
ATOM 1166 C CA . LEU A 1 148 ? 0.533 3.044 12.916 1.00 64.75 148 LEU A CA 1
ATOM 1167 C C . LEU A 1 148 ? -0.388 4.066 13.587 1.00 64.75 148 LEU A C 1
ATOM 1169 O O . LEU A 1 148 ? -0.245 5.252 13.220 1.00 64.75 148 LEU A O 1
#

Sequence (148 aa):
FPQHLSEHWSGYNILPPLQNPVPLGAVVPQFYGYYVPETQTEGPGTKMPYLSPIMLLENCGVPVDPETLNEDDIEECSSLFYRLYEAGYAHNSIAARNMVVQPGPLSELPERRGMGSTKSFRLIDFGRTERNKSSSEGIEEEKQIEKL

Radius of gyration: 18.38 Å; chains: 1; bounding box: 51×35×51 Å

Organism: NCBI:txid1759441

Foldseek 3Di:
DPPLLADADADWDCDPPRRDTAGSGRAAWDWDDKADDDDDPDDPDDDDDDDDIDTDTDPAAFFDDPVPDDPNRLSNQLVSQVVCVVVQKHQVDDDSRQKHKDFDDPVDDPVCGCVVPDIGIYGHDSVVMDGHPDDPVVVVSNVVSVVD

pLDDT: mean 86.56, std 12.07, range [52.47, 97.62]